Protein AF-A0A8F5ZDD7-F1 (afdb_monomer)

InterPro domains:
  IPR003705 Cobalt transport protein CbiN [MF_00330] (1-100)
  IPR003705 Cobalt transport protein CbiN [PF02553] (7-78)
  IPR003705 Cobalt transport protein CbiN [PTHR38662] (1-99)

Foldseek 3Di:
DVCPVVVVVVVVVVVVVVVVVVVCVVCVVDDPDDPVVVVLVVVCVVVVPHSVNDDDPDDDDDDPDVVVVVVVVVVVVVVVVVVVVVVVVVVVVVVVVVVD

Mean predicted aligned error: 8.5 Å

Sequence (100 aa):
MKYQFEIIVGIIVILFIGVFLYTASINPDAEFGGSDGVGSAVVSELTGVAEDDVAPLIPQWAPPSGEIESGLFALQAAFGGIILGLGFGYLLGQRKINQN

Solvent-accessible surface area (backbone atoms only — not comparable to full-atom values): 6081 Å² total; per-residue (Å²): 122,94,57,53,66,61,50,50,51,50,50,52,52,52,51,49,51,52,51,50,53,50,53,49,68,77,39,78,84,63,72,94,66,62,73,58,62,63,51,43,54,54,49,21,68,77,68,74,46,58,66,90,73,61,76,71,96,57,94,78,87,75,67,97,40,70,67,56,45,53,50,53,51,51,51,53,51,52,52,51,49,51,53,52,51,51,51,53,50,50,55,54,50,51,56,58,60,79,72,109

Secondary structure (DSSP, 8-state):
-TTHHHHHHHHHHHHHHHHHHHHHHH-TT-----HHHHHHHHHHHHH---GGG---SSPPPPPSSHHHHHHHHHHHHHHHHHHHHHHHHHHHHHHHHTT-

Radius of gyration: 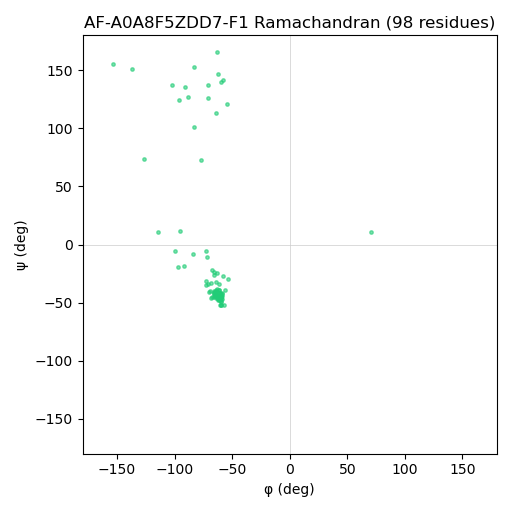20.6 Å; Cα contacts (8 Å, |Δi|>4): 10; chains: 1; bounding box: 46×35×56 Å

pLDDT: mean 86.86, std 8.63, range [52.81, 97.69]

Structure (mmCIF, N/CA/C/O backbone):
data_AF-A0A8F5ZDD7-F1
#
_entry.id   AF-A0A8F5ZDD7-F1
#
loop_
_atom_site.group_PDB
_atom_site.id
_atom_site.type_symbol
_atom_site.label_atom_id
_atom_site.label_alt_id
_atom_site.label_comp_id
_atom_site.label_asym_id
_atom_site.label_entity_id
_atom_site.label_seq_id
_atom_site.pdbx_PDB_ins_code
_atom_site.Cartn_x
_atom_site.Cartn_y
_atom_site.Cartn_z
_atom_site.occupancy
_atom_site.B_iso_or_equiv
_atom_site.auth_seq_id
_atom_site.auth_comp_id
_atom_site.auth_asym_id
_atom_site.auth_atom_id
_atom_site.pdbx_PDB_model_num
ATOM 1 N N . MET A 1 1 ? -29.775 -7.573 14.429 1.00 60.62 1 MET A N 1
ATOM 2 C CA . MET A 1 1 ? -29.223 -6.428 13.669 1.00 60.62 1 MET A CA 1
ATOM 3 C C . MET A 1 1 ? -27.911 -5.866 14.242 1.00 60.62 1 MET A C 1
ATOM 5 O O . MET A 1 1 ? -27.129 -5.345 13.468 1.00 60.62 1 MET A O 1
ATOM 9 N N . LYS A 1 2 ? -27.617 -5.989 15.553 1.00 72.62 2 LYS A N 1
ATOM 10 C CA . LYS A 1 2 ? -26.450 -5.349 16.210 1.00 72.62 2 LYS A CA 1
ATOM 11 C C . LYS A 1 2 ? -25.061 -5.697 15.636 1.00 72.62 2 LYS A C 1
ATOM 13 O O . LYS A 1 2 ? -24.185 -4.861 15.754 1.00 72.62 2 LYS A O 1
ATOM 18 N N . TYR A 1 3 ? -24.888 -6.877 15.031 1.00 83.19 3 TYR A N 1
ATOM 19 C CA . TYR A 1 3 ? -23.593 -7.350 14.504 1.00 83.19 3 TYR A CA 1
ATOM 20 C C . TYR A 1 3 ? -23.554 -7.512 12.979 1.00 83.19 3 TYR A C 1
ATOM 22 O O . TYR A 1 3 ? -22.666 -8.165 12.440 1.00 83.19 3 TYR A O 1
ATOM 30 N N . GLN A 1 4 ? -24.571 -7.027 12.260 1.00 85.50 4 GLN A N 1
ATOM 31 C CA . GLN A 1 4 ? -24.670 -7.292 10.821 1.00 85.50 4 GLN A CA 1
ATOM 32 C C . GLN A 1 4 ? -23.502 -6.699 10.040 1.00 85.50 4 GLN A C 1
ATOM 34 O O . GLN A 1 4 ? -23.018 -7.333 9.111 1.00 85.50 4 GLN A O 1
ATOM 39 N N . PHE A 1 5 ? -23.046 -5.510 10.425 1.00 82.50 5 PHE A N 1
ATOM 40 C CA . PHE A 1 5 ? -21.932 -4.846 9.763 1.00 82.50 5 PHE A CA 1
ATOM 41 C C . PHE A 1 5 ? -20.622 -5.607 9.992 1.00 82.50 5 PHE A C 1
ATOM 43 O O . PHE A 1 5 ? -19.900 -5.892 9.046 1.00 82.50 5 PHE A O 1
ATOM 50 N N . GLU A 1 6 ? -20.363 -6.020 11.229 1.00 88.50 6 GLU A N 1
ATOM 51 C CA . GLU A 1 6 ? -19.192 -6.794 11.633 1.00 88.50 6 GLU A CA 1
ATOM 52 C C . GLU A 1 6 ? -19.161 -8.162 10.947 1.00 88.50 6 GLU A C 1
ATOM 54 O O . GLU A 1 6 ? -18.108 -8.595 10.486 1.00 88.50 6 GLU A O 1
ATOM 59 N N . ILE A 1 7 ? -20.320 -8.819 10.818 1.00 93.56 7 ILE A N 1
ATOM 60 C CA . ILE A 1 7 ? -20.452 -10.084 10.087 1.00 93.56 7 ILE A CA 1
ATOM 61 C C . ILE A 1 7 ? -20.169 -9.875 8.595 1.00 93.56 7 ILE A C 1
ATOM 63 O O . ILE A 1 7 ? -19.416 -10.652 8.016 1.00 93.56 7 ILE A O 1
ATOM 67 N N . ILE A 1 8 ? -20.723 -8.829 7.971 1.00 93.25 8 ILE A N 1
ATOM 68 C CA . ILE A 1 8 ? -20.473 -8.522 6.553 1.00 93.25 8 ILE A CA 1
ATOM 69 C C . ILE A 1 8 ? -18.986 -8.238 6.318 1.00 93.25 8 ILE A C 1
ATOM 71 O O . ILE A 1 8 ? -18.395 -8.817 5.410 1.00 93.25 8 ILE A O 1
ATOM 75 N N . VAL A 1 9 ? -18.364 -7.402 7.153 1.00 90.94 9 VAL A N 1
ATOM 76 C CA . VAL A 1 9 ? -16.927 -7.105 7.070 1.00 90.94 9 VAL A CA 1
ATOM 77 C C . VAL A 1 9 ? -16.102 -8.377 7.261 1.00 90.94 9 VAL A C 1
ATOM 79 O O . VAL A 1 9 ? -15.203 -8.638 6.466 1.00 90.94 9 VAL A O 1
ATOM 82 N N . GLY A 1 10 ? -16.434 -9.207 8.253 1.00 95.06 10 GLY A N 1
ATOM 83 C CA . GLY A 1 10 ? -15.763 -10.485 8.485 1.00 95.06 10 GLY A CA 1
ATOM 84 C C . GLY A 1 10 ? -15.849 -11.428 7.282 1.00 95.06 10 GLY A C 1
ATOM 85 O O . GLY A 1 10 ? -14.839 -12.000 6.881 1.00 95.06 10 GLY A O 1
ATOM 86 N N . ILE A 1 11 ? -17.026 -11.541 6.657 1.00 96.44 11 ILE A N 1
ATOM 87 C CA . ILE A 1 11 ? -17.221 -12.338 5.437 1.00 96.44 11 ILE A CA 1
ATOM 88 C C . ILE A 1 11 ? -16.370 -11.791 4.286 1.00 96.44 11 ILE A C 1
ATOM 90 O O . ILE A 1 11 ? -15.696 -12.571 3.619 1.00 96.44 11 ILE A O 1
ATOM 94 N N . ILE A 1 12 ? -16.358 -10.472 4.069 1.00 95.88 12 ILE A N 1
ATOM 95 C CA . ILE A 1 12 ? -15.549 -9.840 3.015 1.00 95.88 12 ILE A CA 1
ATOM 96 C C . ILE A 1 12 ? -14.060 -10.131 3.228 1.00 95.88 12 ILE A C 1
ATOM 98 O O . ILE A 1 12 ? -13.376 -10.514 2.282 1.00 95.88 12 ILE A O 1
ATOM 102 N N . VAL A 1 13 ? -13.563 -10.006 4.462 1.00 95.69 13 VAL A N 1
ATOM 103 C CA . VAL A 1 13 ? -12.158 -10.290 4.794 1.00 95.69 13 VAL A CA 1
ATOM 104 C C . VAL A 1 13 ? -11.819 -11.760 4.547 1.00 95.69 13 VAL A C 1
ATOM 106 O O . VAL A 1 13 ? -10.796 -12.053 3.934 1.00 95.69 13 VAL A O 1
ATOM 109 N N . ILE A 1 14 ? -12.680 -12.692 4.964 1.00 97.38 14 ILE A N 1
ATOM 110 C CA . ILE A 1 14 ? -12.467 -14.130 4.740 1.00 97.38 14 ILE A CA 1
ATOM 111 C C . ILE A 1 14 ? -12.460 -14.458 3.243 1.00 97.38 14 ILE A C 1
ATOM 113 O O . ILE A 1 14 ? -11.583 -15.189 2.787 1.00 97.38 14 ILE A O 1
ATOM 117 N N . LEU A 1 15 ? -13.405 -13.912 2.473 1.00 97.31 15 LEU A N 1
ATOM 118 C CA . LEU A 1 15 ? -13.459 -14.108 1.023 1.00 97.31 15 LEU A CA 1
ATOM 119 C C . LEU A 1 15 ? -12.210 -13.544 0.342 1.00 97.31 15 LEU A C 1
ATOM 121 O O . LEU A 1 15 ? -11.631 -14.218 -0.505 1.00 97.31 15 LEU A O 1
ATOM 125 N N . PHE A 1 16 ? -11.765 -12.351 0.743 1.00 95.25 16 PHE A N 1
ATOM 126 C CA . PHE A 1 16 ? -10.539 -11.751 0.228 1.00 95.25 16 PHE A CA 1
ATOM 127 C C . PHE A 1 16 ? -9.320 -12.639 0.499 1.00 95.25 16 PHE A C 1
ATOM 129 O O . PHE A 1 16 ? -8.577 -12.943 -0.428 1.00 95.25 16 PHE A O 1
ATOM 136 N N . ILE A 1 17 ? -9.145 -13.115 1.737 1.00 95.88 17 ILE A N 1
ATOM 137 C CA . ILE A 1 17 ? -8.047 -14.024 2.100 1.00 95.88 17 ILE A CA 1
ATOM 138 C C . ILE A 1 17 ? -8.127 -15.320 1.287 1.00 95.88 17 ILE A C 1
ATOM 140 O O . ILE A 1 17 ? -7.113 -15.780 0.772 1.00 95.88 17 ILE A O 1
ATOM 144 N N . GLY A 1 18 ? -9.321 -15.901 1.141 1.00 96.38 18 GLY A N 1
ATOM 145 C CA . GLY A 1 18 ? -9.521 -17.125 0.367 1.00 96.38 18 GLY A CA 1
ATOM 146 C C . GLY A 1 18 ? -9.125 -16.964 -1.101 1.00 96.38 18 GLY A C 1
ATOM 147 O O . GLY A 1 18 ? -8.370 -17.783 -1.620 1.00 96.38 18 GLY A O 1
ATOM 148 N N . VAL A 1 19 ? -9.578 -15.888 -1.752 1.00 94.50 19 VAL A N 1
ATOM 149 C CA . VAL A 1 19 ? -9.206 -15.566 -3.140 1.00 94.50 19 VAL A CA 1
ATOM 150 C C . VAL A 1 19 ? -7.710 -15.288 -3.25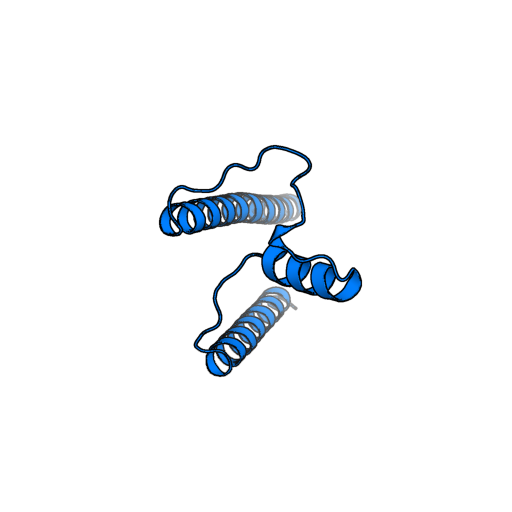1 1.00 94.50 19 VAL A C 1
ATOM 152 O O . VAL A 1 19 ? -7.064 -15.809 -4.154 1.00 94.50 19 VAL A O 1
ATOM 155 N N . PHE A 1 20 ? -7.143 -14.518 -2.322 1.00 90.31 20 PHE A N 1
ATOM 156 C CA . PHE A 1 20 ? -5.719 -14.197 -2.309 1.00 90.31 20 PHE A CA 1
ATOM 157 C C . PHE A 1 20 ? -4.850 -15.458 -2.211 1.00 90.31 20 PHE A C 1
ATOM 159 O O . PHE A 1 20 ? -3.978 -15.669 -3.050 1.00 90.31 20 PHE A O 1
ATOM 166 N N . LEU A 1 21 ? -5.119 -16.327 -1.231 1.00 93.12 21 LEU A N 1
ATOM 167 C CA . LEU A 1 21 ? -4.375 -17.575 -1.042 1.00 93.12 21 LEU A CA 1
ATOM 168 C C . LEU A 1 21 ? -4.551 -18.528 -2.225 1.00 93.12 21 LEU A C 1
ATOM 170 O O . LEU A 1 21 ? -3.585 -19.163 -2.643 1.00 93.12 21 LEU A O 1
ATOM 174 N N . TYR A 1 22 ? -5.761 -18.614 -2.783 1.00 94.06 22 TYR A N 1
ATOM 175 C CA . TYR A 1 22 ? -6.013 -19.418 -3.973 1.00 94.06 22 TYR A CA 1
ATOM 176 C C . TYR A 1 22 ? -5.170 -18.926 -5.153 1.00 94.06 22 TYR A C 1
ATOM 178 O O . TYR A 1 22 ? -4.408 -19.708 -5.718 1.00 94.06 22 TYR A O 1
ATOM 186 N N . THR A 1 23 ? -5.225 -17.631 -5.469 1.00 88.94 23 THR A N 1
ATOM 187 C CA . THR A 1 23 ? -4.455 -17.024 -6.564 1.00 88.94 23 THR A CA 1
ATOM 188 C C . THR A 1 23 ? -2.947 -17.178 -6.366 1.00 88.94 23 THR A C 1
ATOM 190 O O . THR A 1 23 ? -2.250 -17.535 -7.315 1.00 88.94 23 THR A O 1
ATOM 193 N N . ALA A 1 24 ? -2.448 -16.984 -5.141 1.00 87.12 24 ALA A N 1
ATOM 194 C CA . ALA A 1 24 ? -1.039 -17.190 -4.808 1.00 87.12 24 ALA A CA 1
ATOM 195 C C . ALA A 1 24 ? -0.605 -18.658 -4.967 1.00 87.12 24 ALA A C 1
ATOM 197 O O . ALA A 1 24 ? 0.530 -18.931 -5.340 1.00 87.12 24 ALA A O 1
ATOM 198 N N . SER A 1 25 ? -1.507 -19.616 -4.721 1.00 90.75 25 SER A N 1
ATOM 199 C CA . SER A 1 25 ? -1.199 -21.045 -4.862 1.00 90.75 25 SER A CA 1
ATOM 200 C C . SER A 1 25 ? -1.080 -21.505 -6.317 1.00 90.75 25 SER A C 1
ATOM 202 O O . SER A 1 25 ? -0.309 -22.418 -6.603 1.00 90.75 25 SER A O 1
ATOM 204 N N . ILE A 1 26 ? -1.829 -20.882 -7.234 1.00 93.25 26 ILE A N 1
ATOM 205 C CA . ILE A 1 26 ? -1.832 -21.250 -8.659 1.00 93.25 26 ILE A CA 1
ATOM 206 C C . ILE A 1 26 ? -0.808 -20.461 -9.486 1.00 93.25 26 ILE A C 1
ATOM 208 O O . ILE A 1 26 ? -0.458 -20.908 -10.573 1.00 93.25 26 ILE A O 1
ATOM 212 N N . ASN A 1 27 ? -0.312 -19.327 -8.979 1.00 85.69 27 ASN A N 1
ATOM 213 C CA . ASN A 1 27 ? 0.729 -18.522 -9.622 1.00 85.69 27 ASN A CA 1
ATOM 214 C C . ASN A 1 27 ? 1.894 -18.273 -8.641 1.00 85.69 27 ASN A C 1
ATOM 216 O O . ASN A 1 27 ? 2.021 -17.168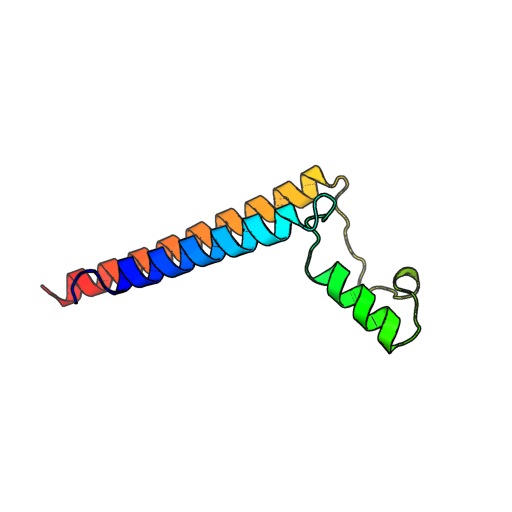 -8.114 1.00 85.69 27 ASN A O 1
ATOM 220 N N . PRO A 1 28 ? 2.731 -19.288 -8.361 1.00 79.12 28 PRO A N 1
ATOM 221 C CA . PRO A 1 28 ? 3.811 -19.177 -7.376 1.00 79.12 28 PRO A CA 1
ATOM 222 C C . PRO A 1 28 ? 4.904 -18.179 -7.785 1.00 79.12 28 PRO A C 1
ATOM 224 O O . PRO A 1 28 ? 5.536 -17.587 -6.916 1.00 79.12 28 PRO A O 1
ATOM 227 N N . ASP A 1 29 ? 5.077 -17.964 -9.090 1.00 80.25 29 ASP A N 1
ATOM 228 C CA . ASP A 1 29 ? 6.034 -17.009 -9.659 1.00 80.25 29 ASP A CA 1
ATOM 229 C C . ASP A 1 29 ? 5.383 -15.651 -9.981 1.00 80.25 29 ASP A C 1
ATOM 231 O O . ASP A 1 29 ? 5.967 -14.836 -10.692 1.00 80.25 29 ASP A O 1
ATOM 235 N N . ALA A 1 30 ? 4.153 -15.399 -9.509 1.00 72.94 30 ALA A N 1
ATOM 236 C CA . ALA A 1 30 ? 3.505 -14.108 -9.714 1.00 72.94 30 ALA A CA 1
ATOM 237 C C . ALA A 1 30 ? 4.288 -13.003 -8.998 1.00 72.94 30 ALA A C 1
ATOM 239 O O . ALA A 1 30 ? 4.318 -12.935 -7.767 1.00 72.94 30 ALA A O 1
ATOM 240 N N . GLU A 1 31 ? 4.873 -12.101 -9.779 1.00 70.94 31 GLU A N 1
ATOM 241 C CA . GLU A 1 31 ? 5.445 -10.872 -9.252 1.00 70.94 31 GLU A CA 1
ATOM 242 C C . GLU A 1 31 ? 4.328 -9.930 -8.801 1.00 70.94 31 GLU A C 1
ATOM 244 O O . GLU A 1 31 ? 3.305 -9.760 -9.472 1.00 70.94 31 GLU A O 1
ATOM 249 N N . PHE A 1 32 ? 4.522 -9.299 -7.642 1.00 67.38 32 PHE A N 1
ATOM 250 C CA . PHE A 1 32 ? 3.607 -8.280 -7.144 1.00 67.38 32 PHE A CA 1
ATOM 251 C C . PHE A 1 32 ? 3.856 -6.965 -7.895 1.00 67.38 32 PHE A C 1
ATOM 253 O O . PHE A 1 32 ? 4.464 -6.034 -7.374 1.00 67.38 32 PHE A O 1
ATOM 260 N N . GLY A 1 33 ? 3.438 -6.936 -9.158 1.00 69.44 33 GLY A N 1
ATOM 261 C CA . GLY A 1 33 ? 3.556 -5.782 -10.039 1.00 69.44 33 GLY A CA 1
ATOM 262 C C . GLY A 1 33 ? 2.425 -4.776 -9.836 1.00 69.44 33 GLY A C 1
ATOM 263 O O . GLY A 1 33 ? 1.310 -5.123 -9.437 1.00 69.44 33 GLY A O 1
ATOM 264 N N . GLY A 1 34 ? 2.706 -3.509 -10.137 1.00 69.81 34 GLY A N 1
ATOM 265 C CA . GLY A 1 34 ? 1.677 -2.475 -10.211 1.00 69.81 34 GLY A CA 1
ATOM 266 C C . GLY A 1 34 ? 0.657 -2.745 -11.324 1.00 69.81 34 GLY A C 1
ATOM 267 O O . GLY A 1 34 ? 0.894 -3.537 -12.238 1.00 69.81 34 GLY A O 1
ATOM 268 N N . SER A 1 35 ? -0.474 -2.032 -11.282 1.00 76.56 35 SER A N 1
ATOM 269 C CA . SER A 1 35 ? -1.494 -2.077 -12.346 1.00 76.56 35 SER A CA 1
ATOM 270 C C . SER A 1 35 ? -0.923 -1.789 -13.731 1.00 76.56 35 SER A C 1
ATOM 272 O O . SER A 1 35 ? -1.429 -2.288 -14.735 1.00 76.56 35 SER A O 1
ATOM 274 N N . ASP A 1 36 ? 0.133 -0.986 -13.765 1.00 77.00 36 ASP A N 1
ATOM 275 C CA . ASP A 1 36 ? 0.703 -0.428 -14.977 1.00 77.00 36 ASP A CA 1
ATOM 276 C C . ASP A 1 36 ? 1.363 -1.511 -15.834 1.00 77.00 36 ASP A C 1
ATOM 278 O O . ASP A 1 36 ? 1.241 -1.450 -17.050 1.00 77.00 36 ASP A O 1
ATOM 282 N N . GLY A 1 37 ? 1.944 -2.559 -15.233 1.00 76.19 37 GLY A N 1
ATOM 283 C CA . GLY A 1 37 ? 2.524 -3.680 -15.987 1.00 76.19 37 GLY A CA 1
ATOM 284 C C . GLY A 1 37 ? 1.470 -4.485 -16.753 1.00 76.19 37 GLY A C 1
ATOM 285 O O . GLY A 1 37 ? 1.634 -4.782 -17.931 1.00 76.19 37 GLY A O 1
ATOM 286 N N . VAL A 1 38 ? 0.327 -4.772 -16.119 1.00 80.88 38 VAL 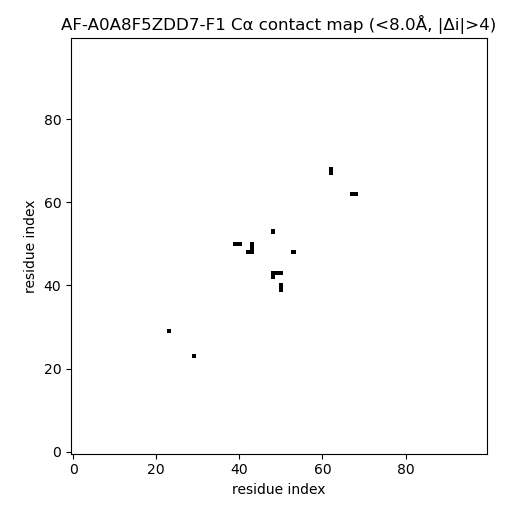A N 1
ATOM 287 C CA . VAL A 1 38 ? -0.787 -5.473 -16.785 1.00 80.88 38 VAL A CA 1
ATOM 288 C C . VAL A 1 38 ? -1.434 -4.582 -17.847 1.00 80.88 38 VAL A C 1
ATOM 290 O O . VAL A 1 38 ? -1.786 -5.052 -18.927 1.00 80.88 38 VAL A O 1
ATOM 293 N N . GLY A 1 39 ? -1.593 -3.289 -17.552 1.00 82.25 39 GLY A N 1
ATOM 294 C CA . GLY A 1 39 ? -2.156 -2.327 -18.496 1.00 82.25 39 GLY A CA 1
ATOM 295 C C . GLY A 1 39 ? -1.281 -2.134 -19.736 1.00 82.25 39 GLY A C 1
ATOM 296 O O . GLY A 1 39 ? -1.800 -2.132 -20.851 1.00 82.25 39 GLY A O 1
ATOM 297 N N . SER A 1 40 ? 0.033 -2.012 -19.542 1.00 83.62 40 SER A N 1
ATOM 298 C CA . SER A 1 40 ? 1.025 -1.832 -20.605 1.00 83.62 40 SER A CA 1
ATOM 299 C C . SER A 1 40 ? 1.016 -3.006 -21.589 1.00 83.62 40 SER A C 1
ATOM 301 O O . SER A 1 40 ? 0.885 -2.785 -22.795 1.00 83.62 40 SER A O 1
ATOM 303 N N . ALA A 1 41 ? 0.981 -4.243 -21.084 1.00 84.00 41 ALA A N 1
ATOM 304 C CA . ALA A 1 41 ? 0.927 -5.450 -21.912 1.00 84.00 41 ALA A CA 1
ATOM 305 C C . ALA A 1 41 ? -0.311 -5.496 -22.817 1.00 84.00 41 ALA A C 1
ATOM 307 O O . ALA A 1 41 ? -0.216 -5.779 -24.012 1.00 84.00 41 ALA A O 1
ATOM 308 N N . VAL A 1 42 ? -1.479 -5.151 -22.268 1.00 87.69 42 VAL A N 1
ATOM 309 C CA . VAL A 1 42 ? -2.739 -5.106 -23.026 1.00 87.69 42 VAL A CA 1
ATOM 310 C C . VAL A 1 42 ? -2.698 -4.014 -24.098 1.00 87.69 42 VAL A C 1
ATOM 312 O O . VAL A 1 42 ? -3.152 -4.222 -25.222 1.00 87.69 42 VAL A O 1
ATOM 315 N N . VAL A 1 43 ? -2.159 -2.835 -23.776 1.00 87.75 43 VAL A N 1
ATOM 316 C CA . VAL A 1 43 ? -2.033 -1.730 -24.740 1.00 87.75 43 VAL A CA 1
ATOM 317 C C . VAL A 1 43 ? -1.062 -2.092 -25.862 1.00 87.75 43 VAL A C 1
ATOM 319 O O . VAL A 1 43 ? -1.364 -1.829 -27.029 1.00 87.75 43 VAL A O 1
ATOM 322 N N . SER A 1 44 ? 0.062 -2.722 -25.529 1.00 89.31 44 SER A N 1
ATOM 323 C CA . SER A 1 44 ? 1.046 -3.220 -26.491 1.00 89.31 44 SER A CA 1
ATOM 324 C C . SER A 1 44 ? 0.412 -4.220 -27.463 1.00 89.31 44 SER A C 1
ATOM 326 O O . SER A 1 44 ? 0.509 -4.050 -28.680 1.00 89.31 44 SER A O 1
ATOM 328 N N . GLU A 1 45 ? -0.369 -5.179 -26.951 1.00 89.75 45 GLU A N 1
ATOM 329 C CA . GLU A 1 45 ? -1.105 -6.147 -27.774 1.00 89.75 45 GLU A CA 1
ATOM 330 C C . GLU A 1 45 ? -2.125 -5.474 -28.709 1.00 89.75 45 GLU A C 1
ATOM 332 O O . GLU A 1 45 ? -2.198 -5.797 -29.896 1.00 89.75 45 GLU A O 1
ATOM 337 N N . LEU A 1 46 ? -2.901 -4.512 -28.201 1.00 91.31 46 LEU A N 1
ATOM 338 C CA . LEU A 1 46 ? -3.953 -3.841 -28.973 1.00 91.31 46 LEU A CA 1
ATOM 339 C C . LEU A 1 46 ? -3.413 -2.895 -30.051 1.00 91.31 46 LEU A C 1
ATOM 341 O O . LEU A 1 46 ? -4.053 -2.710 -31.087 1.00 91.31 46 LEU A O 1
ATOM 345 N N . THR A 1 47 ? -2.278 -2.250 -29.792 1.00 90.38 47 THR A N 1
ATOM 346 C CA . THR A 1 47 ? -1.703 -1.233 -30.686 1.00 90.38 47 THR A CA 1
ATOM 347 C C . THR A 1 47 ? -0.622 -1.796 -31.606 1.00 90.38 47 THR A C 1
ATOM 349 O O . THR A 1 47 ? -0.327 -1.183 -32.632 1.00 90.38 47 THR A O 1
ATOM 352 N N . GLY A 1 48 ? -0.044 -2.954 -31.268 1.00 88.62 48 GLY A N 1
ATOM 353 C CA . GLY A 1 48 ? 1.113 -3.527 -31.954 1.00 88.62 48 GLY A CA 1
ATOM 354 C C . GLY A 1 48 ? 2.415 -2.755 -31.716 1.00 88.62 48 GLY A C 1
ATOM 355 O O . GLY A 1 48 ? 3.393 -2.992 -32.424 1.00 88.62 48 GLY A O 1
ATOM 356 N N . VAL A 1 49 ? 2.427 -1.816 -30.764 1.00 87.31 49 VAL A N 1
ATOM 357 C CA . VAL A 1 49 ? 3.606 -1.039 -30.363 1.00 87.31 49 VAL A CA 1
ATOM 358 C C . VAL A 1 49 ? 4.215 -1.709 -29.140 1.00 87.31 49 VAL A C 1
ATOM 360 O O . VAL A 1 49 ? 3.515 -1.897 -28.150 1.00 87.31 49 VAL A O 1
ATOM 363 N N . ALA A 1 50 ? 5.500 -2.063 -29.196 1.00 83.75 50 ALA A N 1
ATOM 364 C CA . ALA A 1 50 ? 6.176 -2.670 -28.055 1.00 83.75 50 ALA A CA 1
ATOM 365 C C . ALA A 1 50 ? 6.199 -1.706 -26.858 1.00 83.75 50 ALA A C 1
ATOM 367 O O . ALA A 1 50 ? 6.310 -0.494 -27.039 1.00 83.75 50 ALA A O 1
ATOM 368 N N . GLU A 1 51 ? 6.128 -2.236 -25.634 1.00 80.75 51 GLU A N 1
ATOM 369 C CA . GLU A 1 51 ? 6.123 -1.411 -24.414 1.00 80.75 51 GLU A CA 1
ATOM 370 C C . GLU A 1 51 ? 7.348 -0.488 -24.334 1.00 80.75 51 GLU A C 1
ATOM 372 O O . GLU A 1 51 ? 7.219 0.687 -23.998 1.00 80.75 51 GLU A O 1
ATOM 377 N N . ASP A 1 52 ? 8.513 -0.997 -24.740 1.00 80.44 52 ASP A N 1
ATOM 378 C CA . ASP A 1 52 ? 9.783 -0.264 -24.741 1.00 80.44 52 ASP A CA 1
ATOM 379 C C . ASP A 1 52 ? 9.815 0.900 -25.751 1.00 80.44 52 ASP A C 1
ATOM 381 O O . ASP A 1 52 ? 10.598 1.840 -25.597 1.00 80.44 52 ASP A O 1
ATOM 385 N N . ASP A 1 53 ? 8.956 0.859 -26.775 1.00 82.94 53 ASP A 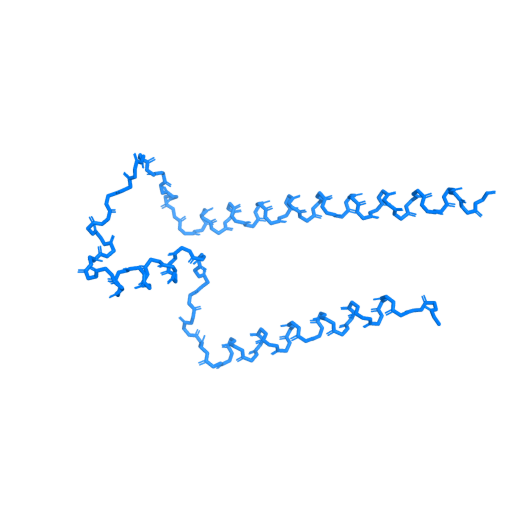N 1
ATOM 386 C CA . ASP A 1 53 ? 8.850 1.905 -27.797 1.00 82.94 53 ASP A CA 1
ATOM 387 C C . ASP A 1 53 ? 7.938 3.063 -27.347 1.00 82.94 53 ASP A C 1
ATOM 389 O O . ASP A 1 53 ? 7.861 4.106 -28.010 1.00 82.94 53 ASP A O 1
ATOM 393 N N . VAL A 1 54 ? 7.247 2.918 -26.209 1.00 80.94 54 VAL A N 1
ATOM 394 C CA . VAL A 1 54 ? 6.373 3.954 -25.656 1.00 80.94 54 VAL A CA 1
ATOM 395 C C . VAL A 1 54 ? 7.199 4.960 -24.860 1.00 80.94 54 VAL A C 1
ATOM 397 O O . VAL A 1 54 ? 7.554 4.758 -23.700 1.00 80.94 54 VAL A O 1
ATOM 400 N N . ALA A 1 55 ? 7.468 6.111 -25.474 1.00 81.31 55 ALA A N 1
ATOM 401 C CA . ALA A 1 55 ? 8.132 7.215 -24.793 1.00 81.31 55 ALA A CA 1
ATOM 402 C C . ALA A 1 55 ? 7.197 7.870 -23.751 1.00 81.31 55 ALA A C 1
ATOM 404 O O . ALA A 1 55 ? 6.102 8.324 -24.106 1.00 81.31 55 ALA A O 1
ATOM 405 N N . PRO A 1 56 ? 7.623 8.003 -22.480 1.00 81.31 56 PRO A N 1
ATOM 406 C CA . PRO A 1 56 ? 6.864 8.744 -21.482 1.00 81.31 56 PRO A CA 1
ATOM 407 C C . PRO A 1 56 ? 6.669 10.208 -21.894 1.00 81.31 56 PRO A C 1
ATOM 409 O O . PRO A 1 56 ? 7.602 10.867 -22.353 1.00 81.31 56 PRO A O 1
ATOM 412 N N . LEU A 1 57 ? 5.473 10.758 -21.657 1.00 85.19 57 LEU A N 1
ATOM 413 C CA . LEU A 1 57 ? 5.168 12.170 -21.949 1.00 85.19 57 LEU A CA 1
ATOM 414 C C . LEU A 1 57 ? 6.015 13.154 -21.123 1.00 85.19 57 LEU A C 1
A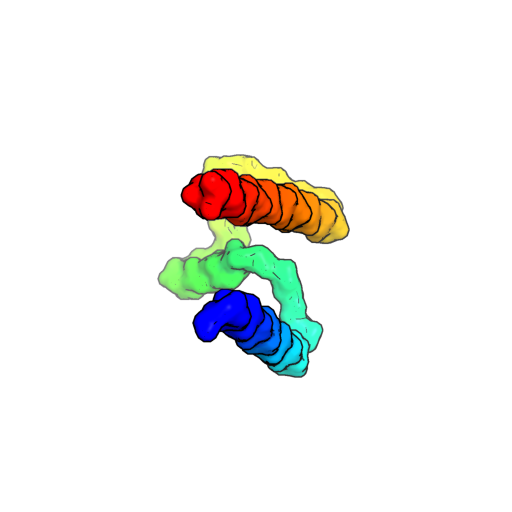TOM 416 O O . LEU A 1 57 ? 6.205 14.302 -21.521 1.00 85.19 57 LEU A O 1
ATOM 420 N N . ILE A 1 58 ? 6.496 12.709 -19.962 1.00 87.25 58 ILE A N 1
ATOM 421 C CA . ILE A 1 58 ? 7.359 13.457 -19.048 1.00 87.25 58 ILE A CA 1
ATOM 422 C C . ILE A 1 58 ? 8.474 12.539 -18.532 1.00 87.25 58 ILE A C 1
ATOM 424 O O . ILE A 1 58 ? 8.238 11.333 -18.414 1.00 87.25 58 ILE A O 1
ATOM 428 N N . PRO A 1 59 ? 9.660 13.075 -18.183 1.00 85.69 59 PRO A N 1
ATOM 429 C CA . PRO A 1 59 ? 10.721 12.285 -17.565 1.00 85.69 59 PRO A CA 1
ATOM 430 C C . PRO A 1 59 ? 10.214 11.564 -16.311 1.00 85.69 59 PRO A C 1
ATOM 432 O O . PRO A 1 59 ? 9.744 12.209 -15.373 1.00 85.69 59 PRO A O 1
ATOM 435 N N . GLN A 1 60 ? 10.308 10.235 -16.305 1.00 82.06 60 GLN A N 1
ATOM 436 C CA . GLN A 1 60 ? 9.927 9.406 -15.164 1.00 82.06 60 GLN A CA 1
ATOM 437 C C . GLN A 1 60 ? 11.139 9.192 -14.261 1.00 82.06 60 GLN A C 1
ATOM 439 O O . GLN A 1 60 ? 12.241 8.908 -14.733 1.00 82.06 60 GLN A O 1
ATOM 444 N N . TRP A 1 61 ? 10.937 9.329 -12.954 1.00 84.44 61 TRP A N 1
ATOM 445 C CA . TRP A 1 61 ? 11.927 8.907 -11.971 1.00 84.44 61 TRP A CA 1
ATOM 446 C C . TRP A 1 61 ? 11.682 7.440 -11.621 1.00 84.44 61 TRP A C 1
ATOM 448 O O . TRP A 1 61 ? 10.573 7.083 -11.230 1.00 84.44 61 TRP A O 1
ATOM 458 N N . ALA A 1 62 ? 12.721 6.615 -11.736 1.00 83.06 62 ALA A N 1
ATOM 459 C CA . ALA A 1 62 ? 12.698 5.227 -11.299 1.00 83.06 62 ALA A CA 1
ATOM 460 C C . ALA A 1 62 ? 13.438 5.087 -9.954 1.00 83.06 62 ALA A C 1
ATOM 462 O O . ALA A 1 62 ? 14.518 5.673 -9.791 1.00 83.06 62 ALA A O 1
ATOM 463 N N . PRO A 1 63 ? 12.901 4.315 -8.993 1.00 85.81 63 PRO A N 1
ATOM 464 C CA . PRO A 1 63 ? 13.610 3.988 -7.766 1.00 85.81 63 PRO A CA 1
ATOM 465 C C . PRO A 1 63 ? 14.947 3.290 -8.059 1.00 85.81 63 PRO A C 1
ATOM 467 O O . PRO A 1 63 ? 15.016 2.440 -8.944 1.00 85.81 63 PRO A O 1
ATOM 470 N N . PRO A 1 64 ? 16.017 3.588 -7.301 1.00 87.94 64 PRO A N 1
ATOM 471 C CA . PRO A 1 64 ? 17.321 2.963 -7.523 1.00 87.94 64 PRO A CA 1
ATOM 472 C C . PRO A 1 64 ? 17.373 1.482 -7.103 1.00 87.94 64 PRO A C 1
ATOM 474 O O . PRO A 1 64 ? 18.351 0.804 -7.412 1.00 87.94 64 PRO A O 1
ATOM 477 N N . SER A 1 65 ? 16.354 0.971 -6.399 1.00 90.88 65 SER A N 1
ATOM 478 C CA . SER A 1 65 ? 16.176 -0.458 -6.113 1.00 90.88 65 SER A CA 1
ATOM 479 C C . SER A 1 65 ? 14.700 -0.816 -5.898 1.00 90.88 65 SER A C 1
ATOM 481 O O . SER A 1 65 ? 13.909 0.018 -5.447 1.00 90.88 65 SER A O 1
ATOM 483 N N . GLY A 1 66 ? 14.348 -2.084 -6.141 1.00 85.81 66 GLY A N 1
ATOM 484 C CA . GLY A 1 66 ? 12.999 -2.607 -5.877 1.00 85.81 66 GLY A CA 1
ATOM 485 C C . GLY A 1 66 ? 12.624 -2.631 -4.388 1.00 85.81 66 GLY A C 1
ATOM 486 O O . GLY A 1 66 ? 11.448 -2.543 -4.035 1.00 85.81 66 GLY A O 1
ATOM 487 N N . GLU A 1 67 ? 13.611 -2.671 -3.485 1.00 90.62 67 GLU A N 1
ATOM 488 C CA . GLU A 1 67 ? 13.373 -2.525 -2.040 1.00 90.62 67 GLU A CA 1
ATOM 489 C C . GLU A 1 67 ? 12.855 -1.121 -1.700 1.00 90.62 67 GLU A C 1
ATOM 491 O O . GLU A 1 67 ? 11.942 -0.971 -0.888 1.00 90.62 67 GLU A O 1
ATOM 496 N N . ILE A 1 68 ? 13.411 -0.088 -2.343 1.00 91.38 68 ILE A N 1
ATOM 497 C CA . ILE A 1 68 ? 12.975 1.300 -2.156 1.00 91.38 68 ILE A CA 1
ATOM 498 C C . ILE A 1 68 ? 11.589 1.505 -2.767 1.00 91.38 68 ILE A C 1
ATOM 500 O O . ILE A 1 68 ? 10.748 2.146 -2.140 1.00 91.38 68 ILE A O 1
ATOM 504 N N . GLU A 1 69 ? 11.322 0.931 -3.941 1.00 88.00 69 GLU A N 1
ATOM 505 C CA . GLU A 1 69 ? 9.990 0.934 -4.558 1.00 88.00 69 GLU A CA 1
ATOM 506 C C . GLU A 1 69 ? 8.933 0.318 -3.630 1.00 88.00 69 GLU A C 1
ATOM 508 O O . GLU A 1 69 ? 7.937 0.963 -3.292 1.00 88.00 69 GLU A O 1
ATOM 513 N N . SER A 1 70 ? 9.206 -0.887 -3.125 1.00 87.75 70 SER A N 1
ATOM 514 C CA . SER A 1 70 ? 8.330 -1.592 -2.184 1.00 87.75 70 SER A CA 1
ATOM 515 C C . SER A 1 70 ? 8.149 -0.812 -0.877 1.00 87.75 70 SER A C 1
ATOM 517 O O . SER A 1 70 ? 7.046 -0.743 -0.332 1.00 87.75 70 SER A O 1
ATOM 519 N N . GLY A 1 71 ? 9.214 -0.176 -0.378 1.00 93.00 71 GLY A N 1
ATOM 520 C CA . GLY A 1 71 ? 9.171 0.676 0.809 1.00 93.00 71 GLY A CA 1
ATOM 521 C C . GLY A 1 71 ? 8.305 1.924 0.621 1.00 93.00 71 GLY A C 1
ATOM 522 O O . GLY A 1 71 ? 7.510 2.260 1.501 1.00 93.00 71 GLY A O 1
ATOM 523 N N . LEU A 1 72 ? 8.404 2.591 -0.533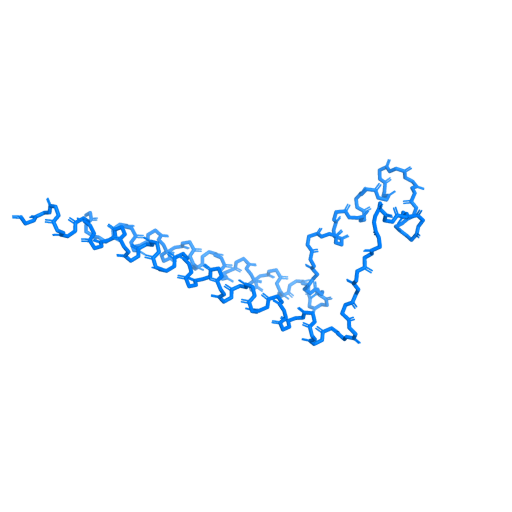 1.00 91.56 72 LEU A N 1
ATOM 524 C CA . LEU A 1 72 ? 7.557 3.736 -0.877 1.00 91.56 72 LEU A CA 1
ATOM 525 C C . LEU A 1 72 ? 6.090 3.320 -1.024 1.00 91.56 72 LEU A C 1
ATOM 527 O O . LEU A 1 72 ? 5.211 4.026 -0.527 1.00 91.56 72 LEU A O 1
ATOM 531 N N . PHE A 1 73 ? 5.822 2.163 -1.630 1.00 88.06 73 PHE A N 1
ATOM 532 C CA . PHE A 1 73 ? 4.474 1.606 -1.723 1.00 88.06 73 PHE A CA 1
ATOM 533 C C . PHE A 1 73 ? 3.887 1.302 -0.336 1.00 88.06 73 PHE A C 1
ATOM 535 O O . PHE A 1 73 ? 2.773 1.724 -0.016 1.00 88.06 73 PHE A O 1
ATOM 542 N N . ALA A 1 74 ? 4.658 0.645 0.535 1.00 92.75 74 ALA A N 1
ATOM 543 C CA . ALA A 1 74 ? 4.244 0.349 1.904 1.00 92.75 74 ALA A CA 1
ATOM 544 C C . ALA A 1 74 ? 3.969 1.625 2.718 1.00 92.75 74 ALA A C 1
ATOM 546 O O . ALA A 1 74 ? 2.994 1.685 3.471 1.00 92.75 74 ALA A O 1
ATOM 547 N N . LEU A 1 75 ? 4.784 2.669 2.541 1.00 95.19 75 LEU A N 1
ATOM 548 C CA . LEU A 1 75 ? 4.581 3.964 3.189 1.00 95.19 75 LEU A CA 1
ATOM 549 C C . LEU A 1 75 ? 3.276 4.633 2.733 1.00 95.19 75 LEU A C 1
ATOM 551 O O . LEU A 1 75 ? 2.515 5.125 3.570 1.00 95.19 75 LEU A O 1
ATOM 555 N N . GLN A 1 76 ? 2.992 4.622 1.427 1.00 93.81 76 GLN A N 1
ATOM 556 C CA . GLN A 1 76 ? 1.739 5.144 0.875 1.00 93.81 76 GLN A CA 1
ATOM 557 C C . GLN A 1 76 ? 0.527 4.380 1.422 1.00 93.81 76 GLN A C 1
ATOM 559 O O . GLN A 1 76 ? -0.445 4.999 1.863 1.00 93.81 76 GLN A O 1
ATOM 564 N N . ALA A 1 77 ? 0.604 3.047 1.470 1.00 93.19 77 ALA A N 1
ATOM 565 C CA . ALA A 1 77 ? -0.448 2.203 2.028 1.00 93.19 77 ALA A CA 1
ATOM 566 C C . ALA A 1 77 ? -0.687 2.487 3.522 1.00 93.19 77 ALA A C 1
ATOM 568 O O . ALA A 1 77 ? -1.834 2.640 3.947 1.00 93.19 77 ALA A O 1
ATOM 569 N N . ALA A 1 78 ? 0.380 2.625 4.317 1.00 96.94 78 ALA A N 1
ATOM 570 C CA . ALA A 1 78 ? 0.283 2.963 5.735 1.00 96.94 78 ALA A CA 1
ATOM 571 C C . ALA A 1 78 ? -0.379 4.332 5.949 1.00 96.94 78 ALA A C 1
ATOM 573 O O . ALA A 1 78 ? -1.283 4.468 6.777 1.00 96.94 78 ALA A O 1
ATOM 574 N N . PHE A 1 79 ? 0.025 5.337 5.170 1.00 97.69 79 PHE A N 1
ATOM 575 C CA . PHE A 1 79 ? -0.553 6.675 5.246 1.00 97.69 79 PHE A CA 1
ATOM 576 C C . PHE A 1 79 ? -2.039 6.686 4.855 1.00 97.69 79 PHE A C 1
ATOM 578 O O . PHE A 1 79 ? -2.866 7.246 5.578 1.00 97.69 79 PHE A O 1
ATOM 585 N N . GLY A 1 80 ? -2.404 5.995 3.770 1.00 95.88 80 GLY A N 1
ATOM 586 C CA . GLY A 1 80 ? -3.801 5.810 3.369 1.00 95.88 80 GLY A CA 1
ATOM 587 C C . GLY A 1 80 ? -4.632 5.108 4.448 1.00 95.88 80 GLY A C 1
ATOM 588 O O . GLY A 1 80 ? -5.740 5.546 4.763 1.00 95.88 80 GLY A O 1
ATOM 589 N N . GLY A 1 81 ? -4.071 4.077 5.086 1.00 96.12 81 GLY A N 1
ATOM 590 C CA . GLY A 1 81 ? -4.697 3.373 6.205 1.00 96.12 81 GLY A CA 1
ATOM 591 C C . GLY A 1 81 ? -4.971 4.278 7.409 1.00 96.12 81 GLY A C 1
ATOM 592 O O . GLY A 1 81 ? -6.063 4.226 7.977 1.00 96.12 81 GLY A O 1
ATOM 593 N N . ILE A 1 82 ? -4.027 5.157 7.764 1.00 96.94 82 ILE A N 1
ATOM 594 C CA . ILE A 1 82 ? -4.209 6.145 8.840 1.00 96.94 82 ILE A CA 1
ATOM 595 C C . ILE A 1 82 ? -5.354 7.105 8.505 1.00 96.94 82 ILE A C 1
ATOM 597 O O . ILE A 1 82 ? -6.231 7.317 9.343 1.00 96.94 82 ILE A O 1
ATOM 601 N N . ILE A 1 83 ? -5.381 7.660 7.288 1.00 97.50 83 ILE A N 1
ATOM 602 C CA . ILE A 1 83 ? -6.435 8.594 6.862 1.00 97.50 83 ILE A CA 1
ATOM 603 C C . ILE A 1 83 ? -7.812 7.930 6.941 1.00 97.50 83 ILE A C 1
ATOM 605 O O . ILE A 1 83 ? -8.734 8.495 7.533 1.00 97.50 83 ILE A O 1
ATOM 609 N N . LEU A 1 84 ? -7.956 6.723 6.385 1.00 95.25 84 LEU A N 1
ATOM 610 C CA . LEU A 1 84 ? -9.221 5.987 6.419 1.00 95.25 84 LEU A CA 1
ATOM 611 C C . LEU A 1 84 ? -9.629 5.633 7.852 1.00 95.25 84 LEU A C 1
ATOM 613 O O . LEU A 1 84 ? -10.788 5.818 8.223 1.00 95.25 84 LEU A O 1
ATOM 617 N N . GLY A 1 85 ? -8.681 5.181 8.676 1.00 94.56 85 GLY A N 1
ATOM 618 C CA . GLY A 1 85 ? -8.919 4.862 10.082 1.00 94.56 85 GLY A CA 1
ATOM 619 C C . GLY A 1 85 ? -9.415 6.067 10.881 1.00 94.56 85 GLY A C 1
ATOM 620 O O . GLY A 1 85 ? -10.405 5.960 11.608 1.00 94.56 85 GLY A O 1
ATOM 621 N N . LEU A 1 86 ? -8.790 7.234 10.702 1.00 95.44 86 LEU A N 1
ATOM 622 C CA . LEU A 1 86 ? -9.234 8.486 11.319 1.00 95.44 86 LEU A CA 1
ATOM 623 C C . LEU A 1 86 ? -10.610 8.919 10.800 1.00 95.44 86 LEU A C 1
ATOM 625 O O . LEU A 1 86 ? -11.457 9.320 11.598 1.00 95.44 86 LEU A O 1
ATOM 629 N N . GLY A 1 87 ? -10.862 8.795 9.494 1.00 95.31 87 GLY A N 1
ATOM 630 C CA . GLY A 1 87 ? -12.155 9.112 8.885 1.00 95.31 87 GLY A CA 1
ATOM 631 C C . GLY A 1 87 ? -13.294 8.270 9.465 1.00 95.31 87 GLY A C 1
ATOM 632 O O . GLY A 1 87 ? -14.289 8.813 9.951 1.00 95.31 87 GLY A O 1
ATOM 633 N N . PHE A 1 88 ? -13.135 6.944 9.496 1.00 91.69 88 PHE A N 1
ATOM 634 C CA . PHE A 1 88 ? -14.123 6.049 10.102 1.00 91.69 88 PHE A CA 1
ATOM 635 C C . PHE A 1 88 ? -14.265 6.273 11.610 1.00 91.69 88 PHE A C 1
ATOM 637 O O . PHE A 1 88 ? -15.387 6.288 12.121 1.00 91.69 88 PHE A O 1
ATOM 644 N N . GLY A 1 89 ? -13.156 6.503 12.319 1.00 91.69 89 GLY A N 1
ATOM 645 C CA . GLY A 1 89 ? -13.162 6.811 13.748 1.00 91.69 89 G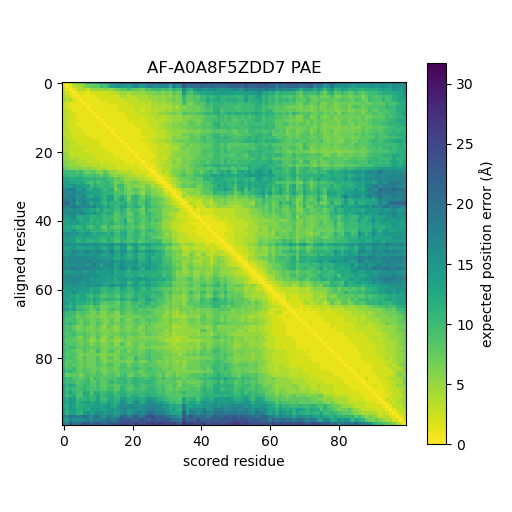LY A CA 1
ATOM 646 C C . GLY A 1 89 ? -13.944 8.087 14.070 1.00 91.69 89 GLY A C 1
ATOM 647 O O . GLY A 1 89 ? -14.778 8.091 14.976 1.00 91.69 89 GLY A O 1
ATOM 648 N N . TYR A 1 90 ? -13.743 9.148 13.288 1.00 92.94 90 TYR A N 1
ATOM 649 C CA . TYR A 1 90 ? -14.467 10.410 13.429 1.00 92.94 90 TYR A CA 1
ATOM 650 C C . TYR A 1 90 ? -15.970 10.249 13.168 1.00 92.94 90 TYR A C 1
ATOM 652 O O . TYR A 1 90 ? -16.792 10.702 13.969 1.00 92.94 90 TYR A O 1
ATOM 660 N N . LEU A 1 91 ? -16.343 9.546 12.092 1.00 90.12 91 LEU A N 1
ATOM 661 C CA . LEU A 1 91 ? -17.745 9.259 11.771 1.00 90.12 91 LEU A CA 1
ATOM 662 C C . LEU A 1 91 ? -18.428 8.443 12.876 1.00 90.12 91 LEU A C 1
ATOM 664 O O . LEU A 1 91 ? -19.567 8.732 13.250 1.00 90.12 91 LEU A O 1
ATOM 668 N N . LEU A 1 92 ? -17.737 7.445 13.434 1.00 87.69 92 LEU A N 1
ATOM 669 C CA . LEU A 1 92 ? -18.251 6.653 14.550 1.00 87.69 92 LEU A CA 1
ATOM 670 C C . LEU A 1 92 ? -18.429 7.510 15.813 1.00 87.69 92 LEU A C 1
ATOM 672 O O . LEU A 1 92 ? -19.453 7.403 16.491 1.00 87.69 92 LEU A O 1
ATOM 676 N N . GLY A 1 93 ? -17.467 8.394 16.096 1.00 88.94 93 GLY A N 1
ATOM 677 C CA . GLY A 1 93 ? -17.526 9.345 17.205 1.00 88.94 93 GLY A CA 1
ATOM 678 C C . GLY A 1 93 ? -18.722 10.295 17.112 1.00 88.94 93 GLY A C 1
ATOM 679 O O . GLY A 1 93 ? -19.472 10.427 18.079 1.00 88.94 93 GLY A O 1
ATOM 680 N N . GLN A 1 94 ? -18.968 10.888 15.938 1.00 88.81 94 GLN A N 1
ATOM 681 C CA . GLN A 1 94 ? -20.124 11.767 15.717 1.00 88.81 94 GLN A CA 1
ATOM 682 C C . GLN A 1 94 ? -21.464 11.067 15.966 1.00 88.81 94 GLN A C 1
ATOM 684 O O . GLN A 1 94 ? -22.352 11.634 16.601 1.00 88.81 94 GLN A O 1
ATOM 689 N N . ARG A 1 95 ? -21.620 9.819 15.502 1.00 83.50 95 ARG A N 1
ATOM 690 C CA . ARG A 1 95 ? -22.859 9.051 15.720 1.00 83.50 95 ARG A CA 1
ATOM 691 C C . ARG A 1 95 ? -23.130 8.817 17.203 1.00 83.50 95 ARG A C 1
ATOM 693 O O . ARG A 1 95 ? -24.287 8.817 17.599 1.00 83.50 95 ARG A O 1
ATOM 700 N N . LYS A 1 96 ? -22.079 8.645 18.008 1.00 83.81 96 LYS A N 1
ATOM 701 C CA . LYS A 1 96 ? -22.190 8.443 19.457 1.00 83.81 96 LYS 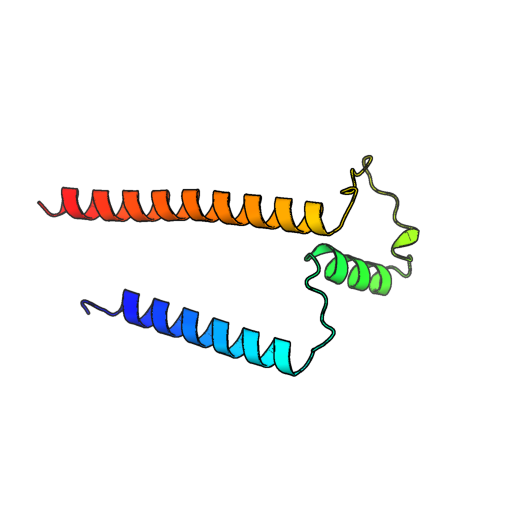A CA 1
ATOM 702 C C . LYS A 1 96 ? -22.577 9.726 20.198 1.00 83.81 96 LYS A C 1
ATOM 704 O O . LYS A 1 96 ? -23.318 9.650 21.167 1.00 83.81 96 LYS A O 1
ATOM 709 N N . ILE A 1 97 ? -22.100 10.883 19.733 1.00 84.94 97 ILE A N 1
ATOM 710 C CA . ILE A 1 97 ? -22.474 12.197 20.282 1.00 84.94 97 ILE A CA 1
ATOM 711 C C . ILE A 1 97 ? -23.938 12.517 19.962 1.00 84.94 97 ILE A C 1
ATOM 713 O O . ILE A 1 97 ? -24.672 12.893 20.860 1.00 84.94 97 ILE A O 1
ATOM 717 N N . ASN A 1 98 ? -24.380 12.299 18.720 1.00 72.06 98 ASN A N 1
ATOM 718 C CA . ASN A 1 98 ? -25.755 12.592 18.284 1.00 72.06 98 ASN A CA 1
ATOM 719 C C . ASN A 1 98 ? -26.823 11.618 18.831 1.00 72.06 98 ASN A C 1
ATOM 721 O O . ASN A 1 98 ? -28.005 11.791 18.544 1.00 72.06 98 ASN A O 1
ATOM 725 N N . GLN A 1 99 ? -26.421 10.558 19.541 1.00 64.38 99 GLN A N 1
ATOM 726 C CA . GLN A 1 99 ? -27.320 9.591 20.188 1.00 64.38 99 GLN A CA 1
ATOM 727 C C . GLN A 1 99 ? -27.510 9.842 21.694 1.00 64.38 99 GLN A C 1
ATOM 729 O O . GLN A 1 99 ? -28.325 9.150 22.305 1.00 64.38 99 GLN A O 1
ATOM 734 N N . ASN A 1 100 ? -26.777 10.801 22.270 1.00 52.81 100 ASN A N 1
ATOM 735 C CA . ASN A 1 100 ? -26.967 11.311 23.631 1.00 52.81 100 ASN A CA 1
ATOM 736 C C . ASN A 1 100 ? -27.740 12.632 23.597 1.00 52.81 100 ASN A C 1
ATOM 738 O O . ASN A 1 100 ? -28.451 12.895 24.590 1.00 52.81 100 ASN A O 1
#

Organism: Methanospirillum hungatei (NCBI:txid2203)